Protein AF-A0A972XGR2-F1 (afdb_monomer_lite)

Radius of gyration: 27.35 Å; chains: 1; bounding box: 56×46×84 Å

Structure (mmCIF, N/CA/C/O backbone):
data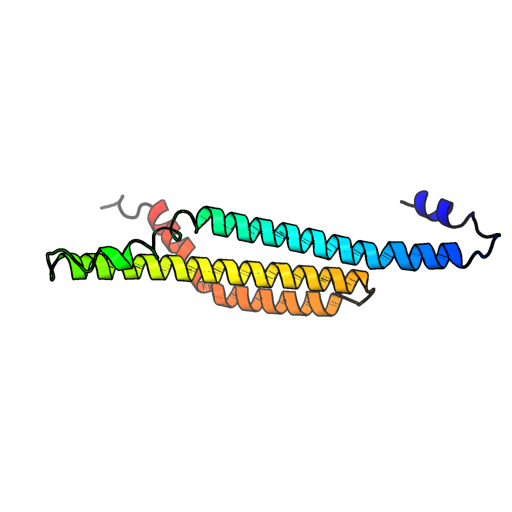_AF-A0A972XGR2-F1
#
_entry.id   AF-A0A972XGR2-F1
#
loop_
_atom_site.group_PDB
_atom_site.id
_atom_site.type_symbol
_atom_site.label_atom_id
_atom_site.label_alt_id
_atom_site.label_comp_id
_atom_site.label_asym_id
_atom_site.label_entity_id
_atom_site.label_seq_id
_atom_site.pdbx_PDB_ins_code
_atom_site.Cartn_x
_atom_site.Cartn_y
_atom_site.Cartn_z
_atom_site.occupancy
_atom_site.B_iso_or_equiv
_atom_site.auth_seq_id
_atom_site.auth_comp_id
_atom_site.auth_asym_id
_atom_site.auth_atom_id
_atom_site.pdbx_PDB_model_num
ATOM 1 N N . MET A 1 1 ? 10.978 -23.870 -24.613 1.00 44.97 1 MET A N 1
ATOM 2 C CA . MET A 1 1 ? 11.532 -22.497 -24.601 1.00 44.97 1 MET A CA 1
ATOM 3 C C . MET A 1 1 ? 12.643 -22.262 -25.627 1.00 44.97 1 MET A C 1
ATOM 5 O O . MET A 1 1 ? 12.690 -21.166 -26.155 1.00 44.97 1 MET A O 1
ATOM 9 N N . ALA A 1 2 ? 13.472 -23.252 -25.996 1.00 41.25 2 ALA A N 1
ATOM 10 C CA . ALA A 1 2 ? 14.543 -23.055 -26.990 1.00 41.25 2 ALA A CA 1
ATOM 11 C C . ALA A 1 2 ? 14.071 -22.903 -28.458 1.00 41.25 2 ALA A C 1
ATOM 13 O O . ALA A 1 2 ? 14.703 -22.190 -29.224 1.00 41.25 2 ALA A O 1
ATOM 14 N N . ILE A 1 3 ? 12.938 -23.505 -28.850 1.00 38.34 3 ILE A N 1
ATOM 15 C CA . ILE A 1 3 ? 12.471 -23.515 -30.257 1.00 38.34 3 ILE A CA 1
ATOM 16 C C . ILE A 1 3 ? 11.907 -22.152 -30.713 1.00 38.34 3 ILE A C 1
ATOM 18 O O . ILE A 1 3 ? 12.008 -21.806 -31.886 1.00 38.34 3 ILE A O 1
ATOM 22 N N . VAL A 1 4 ? 11.379 -21.336 -29.792 1.00 47.56 4 VAL A N 1
ATOM 23 C CA . VAL A 1 4 ? 10.876 -19.983 -30.110 1.00 47.56 4 VAL A CA 1
ATOM 24 C C . VAL A 1 4 ? 12.029 -18.985 -30.305 1.00 47.56 4 VAL A C 1
ATOM 26 O O . VAL A 1 4 ? 11.921 -18.086 -31.130 1.00 47.56 4 VAL A O 1
ATOM 29 N N . ALA A 1 5 ? 13.169 -19.190 -29.634 1.00 48.03 5 ALA A N 1
ATOM 30 C CA . ALA A 1 5 ? 14.346 -18.330 -29.767 1.00 48.03 5 ALA A CA 1
ATOM 31 C C . ALA A 1 5 ? 15.105 -18.541 -31.092 1.00 48.03 5 ALA A C 1
ATOM 33 O O . ALA A 1 5 ? 15.684 -17.603 -31.631 1.00 48.03 5 ALA A O 1
ATOM 34 N N . THR A 1 6 ? 15.092 -19.754 -31.657 1.00 45.34 6 THR A N 1
ATOM 35 C CA . THR A 1 6 ? 15.832 -20.055 -32.899 1.00 45.34 6 THR A CA 1
ATOM 36 C C . THR A 1 6 ? 15.085 -19.615 -34.164 1.00 45.34 6 THR A C 1
ATOM 38 O O . THR A 1 6 ? 15.724 -19.281 -35.159 1.00 45.34 6 THR A O 1
ATOM 41 N N . LEU A 1 7 ? 13.747 -19.535 -34.133 1.00 42.50 7 LEU A N 1
ATOM 42 C CA . LEU A 1 7 ? 12.962 -19.045 -35.278 1.00 42.50 7 LEU A CA 1
ATOM 43 C C . LEU A 1 7 ? 13.083 -17.520 -35.468 1.00 42.50 7 LEU A C 1
ATOM 45 O O . LEU A 1 7 ? 12.835 -17.014 -36.557 1.00 42.50 7 LEU A O 1
ATOM 49 N N . HIS A 1 8 ? 13.525 -16.795 -34.437 1.00 47.16 8 HIS A N 1
ATOM 50 C CA . HIS A 1 8 ? 13.716 -15.344 -34.479 1.00 47.16 8 HIS A CA 1
ATOM 51 C C . HIS A 1 8 ? 15.037 -14.917 -35.159 1.00 47.16 8 HIS A C 1
ATOM 53 O O . HIS A 1 8 ? 15.205 -13.755 -35.507 1.00 47.16 8 HIS A O 1
ATOM 59 N N . VAL A 1 9 ? 15.971 -15.850 -35.400 1.00 49.75 9 VAL A N 1
ATOM 60 C CA . VAL A 1 9 ? 17.327 -15.551 -35.916 1.00 49.75 9 VAL A CA 1
ATOM 61 C C . VAL A 1 9 ? 17.496 -15.904 -37.407 1.00 49.75 9 VAL A C 1
ATOM 63 O O . VAL A 1 9 ? 18.482 -15.526 -38.033 1.00 49.75 9 VAL A O 1
ATOM 66 N N . ALA A 1 10 ? 16.520 -16.575 -38.031 1.00 46.28 10 ALA A N 1
ATOM 67 C CA . ALA A 1 10 ? 16.621 -17.036 -39.423 1.00 46.28 10 ALA A CA 1
ATOM 68 C C . ALA A 1 10 ? 16.163 -16.017 -40.494 1.00 46.28 10 ALA A C 1
ATOM 70 O O . ALA A 1 10 ? 16.278 -16.301 -41.684 1.00 46.28 10 ALA A O 1
ATOM 71 N N . ALA A 1 11 ? 15.671 -14.834 -40.107 1.00 50.88 11 ALA A N 1
ATOM 72 C CA . ALA A 1 11 ? 15.157 -13.810 -41.028 1.00 50.88 11 ALA A CA 1
ATOM 73 C C . ALA A 1 11 ? 16.109 -12.611 -41.222 1.00 50.88 11 ALA A C 1
ATOM 75 O O . ALA A 1 11 ? 15.668 -11.503 -41.503 1.00 50.88 11 ALA A O 1
ATOM 76 N N . ALA A 1 12 ? 17.422 -12.810 -41.085 1.00 59.31 12 ALA A N 1
ATOM 77 C CA . ALA A 1 12 ? 18.413 -11.765 -41.333 1.00 59.31 12 ALA A CA 1
ATOM 78 C C . ALA A 1 12 ? 19.001 -11.875 -42.751 1.00 59.31 12 ALA A C 1
ATOM 80 O O . ALA A 1 12 ? 20.117 -12.364 -42.933 1.00 59.31 12 ALA A O 1
ATOM 81 N N . LYS A 1 13 ? 18.250 -11.416 -43.762 1.00 52.62 13 LYS A N 1
ATOM 82 C CA . LYS A 1 13 ? 18.851 -10.885 -45.002 1.00 52.62 13 LYS A CA 1
ATOM 83 C C . LYS A 1 13 ? 17.960 -9.897 -45.768 1.00 52.62 13 LYS A C 1
ATOM 85 O O . LYS A 1 13 ? 17.936 -9.899 -46.993 1.00 52.62 13 LYS A O 1
ATOM 90 N N . ASP A 1 14 ? 17.253 -9.059 -45.026 1.00 58.06 14 ASP A N 1
ATOM 91 C CA . ASP A 1 14 ? 16.902 -7.706 -45.448 1.00 58.06 14 ASP A CA 1
ATOM 92 C C . ASP A 1 14 ? 17.008 -6.879 -44.168 1.00 58.06 14 ASP A C 1
ATOM 94 O O . ASP A 1 14 ? 16.237 -7.066 -43.227 1.00 58.06 14 ASP A O 1
ATOM 98 N N . ASP A 1 15 ? 18.066 -6.090 -44.046 1.00 59.22 15 ASP A N 1
ATOM 99 C CA . ASP A 1 15 ? 18.391 -5.221 -42.916 1.00 59.22 15 ASP A CA 1
ATOM 100 C C . ASP A 1 15 ? 17.437 -4.016 -42.882 1.00 59.22 15 ASP A C 1
ATOM 102 O O . ASP A 1 15 ? 17.808 -2.844 -42.896 1.00 59.22 15 ASP A O 1
ATOM 106 N N . GLY A 1 16 ? 16.143 -4.329 -42.844 1.00 62.41 16 GLY A N 1
ATOM 107 C CA . GLY A 1 16 ? 15.056 -3.389 -42.720 1.00 62.41 16 GLY A CA 1
ATOM 108 C C . GLY A 1 16 ? 15.021 -2.857 -41.300 1.00 62.41 16 GLY A C 1
ATOM 109 O O . GLY A 1 16 ? 14.376 -3.434 -40.431 1.00 62.41 16 GLY A O 1
ATOM 110 N N . TRP A 1 17 ? 15.653 -1.709 -41.088 1.00 65.56 17 TRP A N 1
ATOM 111 C CA . TRP A 1 17 ? 15.456 -0.809 -39.945 1.00 65.56 17 TRP A CA 1
ATOM 112 C C . TRP A 1 17 ? 13.999 -0.701 -39.466 1.00 65.56 17 TRP A C 1
ATOM 114 O O . TRP A 1 17 ? 13.751 -0.433 -38.296 1.00 65.56 17 TRP A O 1
ATOM 124 N N . TRP A 1 18 ? 13.032 -0.915 -40.361 1.00 65.62 18 TRP A N 1
ATOM 125 C CA . TRP A 1 18 ? 11.616 -1.014 -40.050 1.00 65.62 18 TRP A CA 1
ATOM 126 C C . TRP A 1 18 ? 11.301 -2.115 -39.035 1.00 65.62 18 TRP A C 1
ATOM 128 O O . TRP A 1 18 ? 10.506 -1.865 -38.146 1.00 65.62 18 TRP A O 1
ATOM 138 N N . VAL A 1 19 ? 11.910 -3.301 -39.113 1.00 65.62 19 VAL A N 1
ATOM 139 C CA . VAL A 1 19 ? 11.673 -4.410 -38.166 1.00 65.62 19 VAL A CA 1
ATOM 140 C C . VAL A 1 19 ? 12.206 -4.053 -36.780 1.00 65.62 19 VAL A C 1
ATOM 142 O O . VAL A 1 19 ? 11.507 -4.234 -35.791 1.00 65.62 19 VAL A O 1
ATOM 145 N N . THR A 1 20 ? 13.394 -3.453 -36.708 1.00 66.25 20 THR A N 1
ATOM 146 C CA . THR A 1 20 ? 13.986 -2.957 -35.458 1.00 66.25 20 THR A CA 1
ATOM 147 C C . THR A 1 20 ? 13.184 -1.796 -34.870 1.00 66.25 20 THR A C 1
ATOM 149 O O . THR A 1 20 ? 13.004 -1.714 -33.659 1.00 66.25 20 THR A O 1
ATOM 152 N N . LEU A 1 21 ? 12.667 -0.907 -35.725 1.00 63.66 21 LEU A N 1
ATOM 153 C CA . LEU A 1 21 ? 11.780 0.178 -35.318 1.00 63.66 21 LEU A CA 1
ATOM 154 C C . LEU A 1 21 ? 10.439 -0.369 -34.821 1.00 63.66 21 LEU A C 1
ATOM 156 O O . LEU A 1 21 ? 9.933 0.117 -33.818 1.00 63.66 21 LEU A O 1
ATOM 160 N N . TRP A 1 22 ? 9.875 -1.381 -35.480 1.00 61.97 22 TRP A N 1
ATOM 161 C CA . TRP A 1 22 ? 8.631 -2.025 -35.065 1.00 61.97 22 TRP A CA 1
ATOM 162 C C . TRP A 1 22 ? 8.791 -2.765 -33.737 1.00 61.97 22 TRP A C 1
ATOM 164 O O . TRP A 1 22 ? 7.904 -2.656 -32.902 1.00 61.97 22 TRP A O 1
ATOM 174 N N . ASP A 1 23 ? 9.917 -3.433 -33.497 1.00 65.38 23 ASP A N 1
ATOM 175 C CA . ASP A 1 23 ? 10.192 -4.126 -32.232 1.00 65.38 23 ASP A CA 1
ATOM 176 C C . ASP A 1 23 ? 10.429 -3.135 -31.076 1.00 65.38 23 ASP A C 1
ATOM 178 O O . ASP A 1 23 ? 9.892 -3.290 -29.981 1.00 65.38 23 ASP A O 1
ATOM 182 N N . TRP A 1 24 ? 11.127 -2.027 -31.347 1.00 62.34 24 TRP A N 1
ATOM 183 C CA . TRP A 1 24 ? 11.323 -0.940 -30.383 1.00 62.34 24 TRP A CA 1
ATOM 184 C C . TRP A 1 24 ? 10.035 -0.146 -30.092 1.00 62.34 24 TRP A C 1
ATOM 186 O O . TRP A 1 24 ? 9.803 0.264 -28.957 1.00 62.34 24 TRP A O 1
ATOM 196 N N . VAL A 1 25 ? 9.174 0.062 -31.096 1.00 63.31 25 VAL A N 1
ATOM 197 C CA . VAL A 1 25 ? 7.897 0.788 -30.954 1.00 63.31 25 V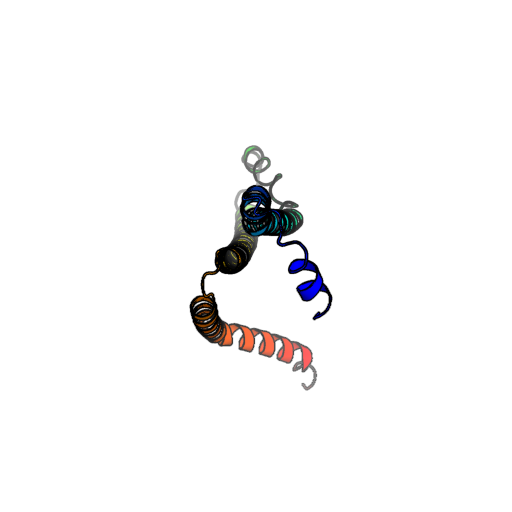AL A CA 1
ATOM 198 C C . VAL A 1 25 ? 6.789 -0.090 -30.359 1.00 63.31 25 VAL A C 1
ATOM 200 O O . VAL A 1 25 ? 5.957 0.422 -29.611 1.00 63.31 25 VAL A O 1
ATOM 203 N N . ILE A 1 26 ? 6.744 -1.389 -30.679 1.00 60.81 26 ILE A N 1
ATOM 204 C CA . ILE A 1 26 ? 5.676 -2.302 -30.238 1.00 60.81 26 ILE A CA 1
ATOM 205 C C . ILE A 1 26 ? 6.054 -3.063 -28.966 1.00 60.81 26 ILE A C 1
ATOM 207 O O . ILE A 1 26 ? 5.156 -3.341 -28.186 1.00 60.81 26 ILE A O 1
ATOM 211 N N . GLY A 1 27 ? 7.319 -3.392 -28.707 1.00 63.44 27 GLY A N 1
ATOM 212 C CA . GLY A 1 27 ? 7.692 -4.190 -27.533 1.00 63.44 27 GLY A CA 1
ATOM 213 C C . GLY A 1 27 ? 7.553 -3.405 -26.229 1.00 63.44 27 GLY A C 1
ATOM 214 O O . GLY A 1 27 ? 6.553 -3.485 -25.513 1.00 63.44 27 GLY A O 1
ATOM 215 N N . THR A 1 28 ? 8.554 -2.581 -25.933 1.00 66.12 28 THR A N 1
ATOM 216 C CA . THR A 1 28 ? 8.673 -1.871 -24.652 1.00 66.12 28 THR A CA 1
ATOM 217 C C . THR A 1 28 ? 7.527 -0.882 -24.372 1.00 66.12 28 THR A C 1
ATOM 219 O O . THR A 1 28 ? 7.005 -0.866 -23.254 1.00 66.12 28 THR A O 1
ATOM 222 N N . PRO A 1 29 ? 7.062 -0.068 -25.343 1.00 73.44 29 PRO A N 1
ATOM 223 C CA . PRO A 1 29 ? 5.994 0.901 -25.091 1.00 73.44 29 PRO A CA 1
ATOM 224 C C . PRO A 1 29 ? 4.629 0.242 -24.859 1.00 73.44 29 PRO A C 1
ATOM 226 O O . PRO A 1 29 ? 3.835 0.752 -24.064 1.00 73.44 29 PRO A O 1
ATOM 229 N N . LEU A 1 30 ? 4.347 -0.890 -25.518 1.00 75.12 30 LEU A N 1
ATOM 230 C CA . LEU A 1 30 ? 3.081 -1.609 -25.355 1.00 75.12 30 LEU A CA 1
ATOM 231 C C . LEU A 1 30 ? 3.025 -2.354 -24.024 1.00 75.12 30 LEU A C 1
ATOM 233 O O . LEU A 1 30 ? 1.971 -2.359 -23.396 1.00 75.12 30 LEU A O 1
ATOM 237 N N . GLU A 1 31 ? 4.133 -2.936 -23.561 1.00 65.50 31 GLU A N 1
ATOM 238 C CA . GLU A 1 31 ? 4.207 -3.581 -22.244 1.00 65.50 31 GLU A CA 1
ATOM 239 C C . GLU A 1 31 ? 4.021 -2.574 -21.103 1.00 65.50 31 GLU A C 1
ATOM 241 O O . GLU A 1 31 ? 3.272 -2.833 -20.156 1.00 65.50 31 GLU A O 1
ATOM 246 N N . ILE A 1 32 ? 4.614 -1.381 -21.224 1.00 73.06 32 ILE A N 1
ATOM 247 C CA . ILE A 1 32 ? 4.398 -0.281 -20.276 1.00 73.06 32 ILE A CA 1
ATOM 248 C C . ILE A 1 32 ? 2.935 0.170 -20.318 1.00 73.06 32 ILE A C 1
ATOM 250 O O . ILE A 1 32 ? 2.297 0.301 -19.271 1.00 73.06 32 ILE A O 1
ATOM 254 N N . PHE A 1 33 ? 2.370 0.371 -21.513 1.00 78.00 33 PHE A N 1
ATOM 255 C CA . PHE A 1 33 ? 0.971 0.769 -21.659 1.00 78.00 33 PHE A CA 1
ATOM 256 C C . PHE A 1 33 ? 0.015 -0.289 -21.093 1.00 78.00 33 PHE A C 1
ATOM 258 O O . PHE A 1 33 ? -0.890 0.050 -20.334 1.00 78.00 33 PHE A O 1
ATOM 265 N N . ALA A 1 34 ? 0.240 -1.571 -21.387 1.00 76.06 34 ALA A N 1
ATOM 266 C CA . ALA A 1 34 ? -0.540 -2.684 -20.859 1.00 76.06 34 ALA A CA 1
ATOM 267 C C . ALA A 1 34 ? -0.429 -2.773 -19.332 1.00 76.06 34 ALA A C 1
ATOM 269 O O . ALA A 1 34 ? -1.448 -2.918 -18.662 1.00 76.06 34 ALA A O 1
ATOM 270 N N . THR A 1 35 ? 0.768 -2.600 -18.768 1.00 76.69 35 THR A N 1
ATOM 271 C CA . THR A 1 35 ? 0.985 -2.563 -17.314 1.00 76.69 35 THR A CA 1
ATOM 272 C C . THR A 1 35 ? 0.233 -1.403 -16.668 1.00 76.69 35 THR A C 1
ATOM 274 O O . THR A 1 35 ? -0.455 -1.602 -15.669 1.00 76.69 35 THR A O 1
ATOM 277 N N . ILE A 1 36 ? 0.293 -0.202 -17.251 1.00 77.38 36 ILE A N 1
ATOM 278 C CA . ILE A 1 36 ? -0.447 0.971 -16.765 1.00 77.38 36 ILE A CA 1
ATOM 279 C C . ILE A 1 36 ? -1.955 0.731 -16.857 1.00 77.38 36 ILE A C 1
ATOM 281 O O . ILE A 1 36 ? -2.676 1.031 -15.909 1.00 77.38 36 ILE A O 1
ATOM 285 N N . VAL A 1 37 ? -2.445 0.166 -17.962 1.00 82.69 37 VAL A N 1
ATOM 286 C CA . VAL A 1 37 ? -3.867 -0.146 -18.150 1.00 82.69 37 VAL A CA 1
ATOM 287 C C . VAL A 1 37 ? -4.327 -1.197 -17.143 1.00 82.69 37 VAL A C 1
ATOM 289 O O . VAL A 1 37 ? -5.351 -0.995 -16.495 1.00 82.69 37 VAL A O 1
ATOM 292 N N . ILE A 1 38 ? -3.567 -2.275 -16.945 1.00 77.50 38 ILE A N 1
ATOM 293 C CA . ILE A 1 38 ? -3.867 -3.313 -15.954 1.00 77.50 38 ILE A CA 1
ATOM 294 C C . ILE A 1 38 ? -3.847 -2.715 -14.550 1.00 77.50 38 ILE A C 1
ATOM 296 O O . ILE A 1 38 ? -4.816 -2.898 -13.821 1.00 77.50 38 ILE A O 1
ATOM 300 N N . ALA A 1 39 ? -2.814 -1.954 -14.178 1.00 77.44 39 ALA A N 1
ATOM 301 C CA . ALA A 1 39 ? -2.726 -1.291 -12.879 1.00 77.44 39 ALA A CA 1
ATOM 302 C C . ALA A 1 39 ? -3.905 -0.333 -12.661 1.00 77.44 39 ALA A C 1
ATOM 304 O O . ALA A 1 39 ? -4.550 -0.372 -11.616 1.00 77.44 39 ALA A O 1
ATOM 305 N N . PHE A 1 40 ? -4.259 0.467 -13.667 1.00 81.88 40 PHE A N 1
ATOM 306 C CA . PHE A 1 40 ? -5.380 1.399 -13.603 1.00 81.88 40 PHE A CA 1
ATOM 307 C C . PHE A 1 40 ? -6.727 0.677 -13.498 1.00 81.88 40 PHE A C 1
ATOM 309 O O . PHE A 1 40 ? -7.579 1.094 -12.713 1.00 81.88 40 PHE A O 1
ATOM 316 N N . ILE A 1 41 ? -6.923 -0.425 -14.231 1.00 81.19 41 ILE A N 1
ATOM 317 C CA . ILE A 1 41 ? -8.109 -1.284 -14.121 1.00 81.19 41 ILE A CA 1
ATOM 318 C C . ILE A 1 41 ? -8.167 -1.913 -12.731 1.00 81.19 41 ILE A C 1
ATOM 320 O O . ILE A 1 41 ? -9.208 -1.827 -12.084 1.00 81.19 41 ILE A O 1
ATOM 324 N N . LEU A 1 42 ? -7.065 -2.487 -12.241 1.00 74.94 42 LEU A N 1
ATOM 325 C CA . LEU A 1 42 ? -6.978 -3.104 -10.919 1.00 74.94 42 LEU A CA 1
ATOM 326 C C . LEU A 1 42 ? -7.311 -2.082 -9.832 1.00 74.94 42 LEU A C 1
ATOM 328 O O . LEU A 1 42 ? -8.069 -2.359 -8.910 1.00 7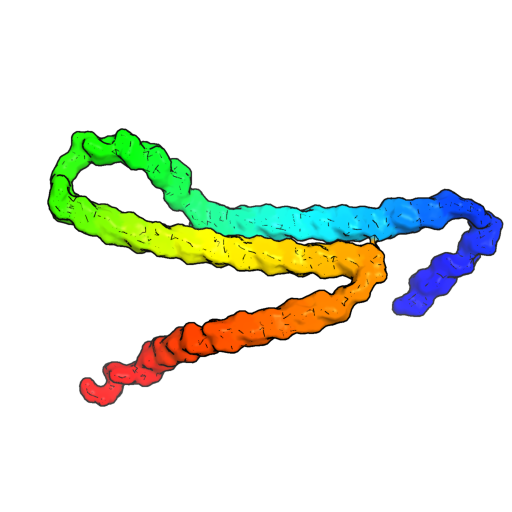4.94 42 LEU A O 1
ATOM 332 N N . GLN A 1 43 ? -6.806 -0.861 -9.970 1.00 68.81 43 GLN A N 1
ATOM 333 C CA . GLN A 1 43 ? -6.991 0.204 -8.998 1.00 68.81 43 GLN A CA 1
ATOM 334 C C . GLN A 1 43 ? -8.383 0.829 -9.071 1.00 68.81 43 GLN A C 1
ATOM 336 O O . GLN A 1 43 ? -8.987 1.116 -8.037 1.00 68.81 43 GLN A O 1
ATOM 341 N N . LYS A 1 44 ? -8.951 0.979 -10.271 1.00 76.38 44 LYS A N 1
ATOM 342 C CA . LYS A 1 44 ? -10.365 1.320 -10.441 1.00 76.38 44 LYS A CA 1
ATOM 343 C C . LYS A 1 44 ? -11.259 0.222 -9.892 1.00 76.38 44 LYS A C 1
ATOM 345 O O . LYS A 1 44 ? -12.249 0.569 -9.266 1.00 76.38 44 LYS A O 1
ATOM 350 N N . ALA A 1 45 ? -10.910 -1.052 -10.051 1.00 77.06 45 ALA A N 1
ATOM 351 C CA . ALA A 1 45 ? -11.655 -2.184 -9.514 1.00 77.06 45 ALA A CA 1
ATOM 352 C C . ALA A 1 45 ? -11.570 -2.249 -7.984 1.00 77.06 45 ALA A C 1
ATOM 354 O O . ALA A 1 45 ? -12.609 -2.315 -7.338 1.00 77.06 45 ALA A O 1
ATOM 355 N N . LEU A 1 46 ? -10.381 -2.138 -7.379 1.00 67.81 46 LEU A N 1
ATOM 356 C CA . LEU A 1 46 ? -10.229 -2.090 -5.920 1.00 67.81 46 LEU A CA 1
ATOM 357 C C . LEU A 1 46 ? -10.896 -0.844 -5.334 1.00 67.81 46 LEU A C 1
ATOM 359 O O . LEU A 1 46 ? -11.655 -0.949 -4.375 1.00 67.81 46 LEU A O 1
ATOM 363 N N . GLY A 1 47 ? -10.697 0.324 -5.946 1.00 65.88 47 GLY A N 1
ATOM 364 C CA . GLY A 1 47 ? -11.382 1.555 -5.565 1.00 65.88 47 GLY A CA 1
ATOM 365 C C . GLY A 1 47 ? -12.897 1.453 -5.744 1.00 65.88 47 GLY A C 1
ATOM 366 O O . GLY A 1 47 ? -13.642 1.995 -4.934 1.00 65.88 47 GLY A O 1
ATOM 367 N N . TRP A 1 48 ? -13.371 0.727 -6.757 1.00 69.44 48 TRP A N 1
ATOM 368 C CA . TRP A 1 48 ? -14.783 0.431 -6.975 1.00 69.44 48 TRP A CA 1
ATOM 369 C C . TRP A 1 48 ? -15.319 -0.560 -5.953 1.00 69.44 48 TRP A C 1
ATOM 371 O O . TRP A 1 48 ? -16.415 -0.330 -5.481 1.00 69.44 48 TRP A O 1
ATOM 381 N N . ILE A 1 49 ? -14.573 -1.590 -5.545 1.00 65.38 49 ILE A N 1
ATOM 382 C CA . ILE A 1 49 ? -14.960 -2.546 -4.493 1.00 65.38 49 ILE A CA 1
ATOM 383 C C . ILE A 1 49 ? -15.038 -1.836 -3.147 1.00 65.38 49 ILE A C 1
ATOM 385 O O . ILE A 1 49 ? -16.055 -1.927 -2.465 1.00 65.38 49 ILE A O 1
ATOM 389 N N . ILE A 1 50 ? -14.013 -1.058 -2.801 1.00 59.31 50 ILE A N 1
ATOM 390 C CA . ILE A 1 50 ? -13.996 -0.222 -1.601 1.00 59.31 50 ILE A CA 1
ATOM 391 C C . ILE A 1 50 ? -15.180 0.734 -1.643 1.00 59.31 50 ILE A C 1
ATOM 393 O O . ILE A 1 50 ? -15.964 0.770 -0.707 1.00 59.31 50 ILE A O 1
ATOM 397 N N . ARG A 1 51 ? -15.389 1.459 -2.746 1.00 59.53 51 ARG A N 1
ATOM 398 C CA . ARG A 1 51 ? -16.575 2.303 -2.923 1.00 59.53 51 ARG A CA 1
ATOM 399 C C . ARG A 1 51 ? -17.873 1.496 -2.921 1.00 59.53 51 ARG A C 1
ATOM 401 O O . ARG A 1 51 ? -18.887 2.008 -2.495 1.00 59.53 51 ARG A O 1
ATOM 408 N N . ARG A 1 52 ? -17.899 0.239 -3.338 1.00 58.97 52 ARG A N 1
ATOM 409 C CA . ARG A 1 52 ? -19.113 -0.590 -3.348 1.00 58.97 52 ARG A CA 1
ATOM 410 C C . ARG A 1 52 ? -19.478 -1.077 -1.950 1.00 58.97 52 ARG A C 1
ATOM 412 O O . ARG A 1 52 ? -20.661 -1.227 -1.655 1.00 58.97 52 ARG A O 1
ATOM 419 N N . VAL A 1 53 ? -18.478 -1.258 -1.094 1.00 60.16 53 VAL A N 1
ATOM 420 C CA . VAL A 1 53 ? -18.634 -1.593 0.326 1.00 60.16 53 VAL A CA 1
ATOM 421 C C . VAL A 1 53 ? -18.870 -0.329 1.173 1.00 60.16 53 VAL A C 1
ATOM 423 O O . VAL A 1 53 ? -19.680 -0.361 2.092 1.00 60.16 53 VAL A O 1
ATOM 426 N N . VAL A 1 54 ? -18.248 0.804 0.822 1.00 48.56 54 VAL A N 1
ATOM 427 C CA . VAL A 1 54 ? -18.247 2.066 1.598 1.00 48.56 54 VAL A CA 1
ATOM 428 C C . VAL A 1 54 ? -19.275 3.101 1.100 1.00 48.56 54 VAL A C 1
ATOM 430 O O . VAL A 1 54 ? -19.736 3.929 1.880 1.00 48.56 54 VAL A O 1
ATOM 433 N N . LEU A 1 55 ? -19.713 3.063 -0.164 1.00 52.25 55 LEU A N 1
ATOM 434 C CA . LEU A 1 55 ? -20.738 3.970 -0.723 1.00 52.25 55 LEU A CA 1
ATOM 435 C C . LEU A 1 55 ? -22.163 3.402 -0.678 1.00 52.25 55 LEU A C 1
ATOM 437 O O . LEU A 1 55 ? -23.061 3.992 -1.275 1.00 52.25 55 LEU A O 1
ATOM 441 N N . ARG A 1 56 ? -22.439 2.340 0.091 1.00 53.03 56 ARG A N 1
ATOM 442 C CA . ARG A 1 56 ? -23.825 2.139 0.560 1.00 53.03 56 ARG A CA 1
ATOM 443 C C . ARG A 1 56 ? -24.256 3.226 1.559 1.00 53.03 56 ARG A C 1
ATOM 445 O O . ARG A 1 56 ? -25.445 3.331 1.844 1.00 53.03 56 ARG A O 1
ATOM 452 N N . THR A 1 57 ? -23.331 4.069 2.033 1.00 53.00 57 THR A N 1
ATOM 453 C CA . THR A 1 57 ? -23.576 4.969 3.170 1.00 53.00 57 THR A CA 1
ATOM 454 C C . THR A 1 57 ? -23.283 6.458 2.950 1.00 53.00 57 THR A C 1
ATOM 456 O O . THR A 1 57 ? -23.541 7.229 3.867 1.00 53.00 57 THR A O 1
ATOM 459 N N . SER A 1 58 ? -22.822 6.936 1.781 1.00 51.38 58 SER A N 1
ATOM 460 C CA . SER A 1 58 ? -22.420 8.360 1.667 1.00 51.38 58 SER A CA 1
ATOM 461 C C . SER A 1 58 ? -23.035 9.224 0.560 1.00 51.38 58 SER A C 1
ATOM 463 O O . SER A 1 58 ? -22.755 10.421 0.545 1.00 51.38 58 SER A O 1
ATOM 465 N N . GLU A 1 59 ? -23.990 8.737 -0.244 1.00 51.31 59 GLU A N 1
ATOM 466 C CA . GLU A 1 59 ? -24.910 9.662 -0.947 1.00 51.31 59 GLU A CA 1
ATOM 467 C C . GLU A 1 59 ? -26.097 10.132 -0.075 1.00 51.31 59 GLU A C 1
ATOM 469 O O . GLU A 1 59 ? -26.740 11.128 -0.404 1.00 51.31 59 GLU A O 1
ATOM 474 N N . ARG A 1 60 ? -26.341 9.516 1.096 1.00 48.47 60 ARG A N 1
ATOM 475 C CA . ARG A 1 60 ? -27.372 9.968 2.063 1.00 48.47 60 ARG A CA 1
ATOM 476 C C . ARG A 1 60 ? -26.866 11.024 3.058 1.00 48.47 60 ARG A C 1
ATOM 478 O O . ARG A 1 60 ? -27.570 11.988 3.356 1.00 48.47 60 ARG A O 1
ATOM 485 N N . ALA A 1 61 ? -25.594 10.943 3.462 1.00 52.66 61 ALA A N 1
ATOM 486 C CA . ALA A 1 61 ? -25.019 11.762 4.538 1.00 52.66 61 ALA A CA 1
ATOM 487 C C . ALA A 1 61 ? -24.930 13.280 4.254 1.00 52.66 61 ALA A C 1
ATOM 489 O O . ALA A 1 61 ? -24.803 14.072 5.190 1.00 52.66 61 ALA A O 1
ATOM 490 N N . ARG A 1 62 ? -24.994 13.714 2.984 1.00 55.53 62 ARG A N 1
ATOM 491 C CA . ARG A 1 62 ? -24.962 15.144 2.612 1.00 55.53 62 ARG A CA 1
ATOM 492 C C . ARG A 1 62 ? -26.355 15.754 2.420 1.00 55.53 62 ARG A C 1
ATOM 494 O O . ARG A 1 62 ? -26.481 16.969 2.536 1.00 55.53 62 ARG A O 1
ATOM 501 N N . ARG A 1 63 ? -27.388 14.940 2.155 1.00 52.91 63 ARG A N 1
ATOM 502 C CA . ARG A 1 63 ? -28.767 15.421 1.951 1.00 52.91 63 ARG A CA 1
ATOM 503 C C . ARG A 1 63 ? -29.582 15.474 3.252 1.00 52.91 63 ARG A C 1
ATOM 505 O O . ARG A 1 63 ? -30.329 16.425 3.428 1.00 52.91 63 ARG A O 1
ATOM 512 N N . GLU A 1 64 ? -29.355 14.572 4.210 1.00 53.88 64 GLU A N 1
ATOM 513 C CA . GLU A 1 64 ? -30.113 14.542 5.483 1.00 53.88 64 GLU A CA 1
ATOM 514 C C . GLU A 1 64 ? -29.676 15.615 6.509 1.00 53.88 64 GLU A C 1
ATOM 516 O O . GLU A 1 64 ? -30.490 16.099 7.297 1.00 53.88 64 GLU A O 1
ATOM 521 N N . ARG A 1 65 ? -28.414 16.081 6.456 1.00 55.59 65 ARG A N 1
ATOM 522 C CA . ARG A 1 65 ? -27.875 17.118 7.368 1.00 55.59 65 ARG A CA 1
ATOM 523 C C . ARG A 1 65 ? -28.491 18.509 7.192 1.00 55.59 65 ARG A C 1
ATOM 525 O O . ARG A 1 65 ? -28.350 19.343 8.080 1.00 55.59 65 ARG A O 1
ATOM 532 N N . LEU A 1 66 ? -29.137 18.773 6.057 1.00 56.34 66 LEU A N 1
ATOM 533 C CA . LEU A 1 66 ? -29.775 20.063 5.780 1.00 56.34 66 LEU A CA 1
ATOM 534 C C . LEU A 1 66 ? -31.248 20.100 6.226 1.00 56.34 66 LEU A C 1
ATOM 536 O O . LEU A 1 66 ? -31.762 21.185 6.485 1.00 56.34 66 LEU A O 1
ATOM 540 N N . GLU A 1 67 ? -31.908 18.945 6.386 1.00 54.88 67 GLU A N 1
ATOM 541 C CA . GLU A 1 67 ? -33.332 18.868 6.755 1.00 54.88 67 GLU A CA 1
ATOM 542 C C . GLU A 1 67 ? -33.581 18.560 8.247 1.00 54.88 67 GLU A C 1
ATOM 544 O O . GLU A 1 67 ? -34.598 18.990 8.798 1.00 54.88 67 GLU A O 1
ATOM 549 N N . GLN A 1 68 ? -32.651 17.898 8.949 1.00 49.91 68 GLN A N 1
ATOM 550 C CA . GLN A 1 68 ? -32.834 17.504 10.361 1.00 49.91 68 GLN A CA 1
ATOM 551 C C . GLN A 1 68 ? -32.621 18.617 11.399 1.00 49.91 68 GLN A C 1
ATOM 553 O O . GLN A 1 68 ? -32.964 18.443 12.567 1.00 49.91 68 GLN A O 1
ATOM 558 N N . THR A 1 69 ? -32.155 19.803 11.006 1.00 52.34 69 THR A N 1
ATOM 559 C CA . THR A 1 69 ? -31.996 20.945 11.929 1.00 52.34 69 THR A CA 1
ATOM 560 C C . THR A 1 69 ? -33.341 21.515 12.417 1.00 52.34 69 THR A C 1
ATOM 562 O O . THR A 1 69 ? -33.358 22.435 13.233 1.00 52.34 69 THR A O 1
ATOM 565 N N . ARG A 1 70 ? -34.489 21.005 11.936 1.00 62.41 70 ARG A N 1
ATOM 566 C CA . ARG A 1 70 ? -35.798 21.645 12.143 1.00 62.41 70 ARG A CA 1
ATOM 567 C C . ARG A 1 70 ? -36.723 21.018 13.196 1.00 62.41 70 ARG A C 1
ATOM 569 O O . ARG A 1 70 ? -37.631 21.723 13.626 1.00 62.41 70 ARG A O 1
ATOM 576 N N . LYS A 1 71 ? -36.563 19.769 13.651 1.00 54.94 71 LYS A N 1
ATOM 577 C CA . LYS A 1 71 ? -37.477 19.186 14.666 1.00 54.94 71 LYS A CA 1
ATOM 578 C C . LYS A 1 71 ? -36.733 18.162 15.533 1.00 54.94 71 LYS A C 1
ATOM 580 O O . LYS A 1 71 ? -36.301 17.168 14.982 1.00 54.94 71 LYS A O 1
ATOM 585 N N . VAL A 1 72 ? -36.381 18.405 16.800 1.00 55.22 72 VAL A N 1
ATOM 586 C CA . VAL A 1 72 ? -37.179 18.418 18.057 1.00 55.22 72 VAL A CA 1
ATOM 587 C C . VAL A 1 72 ? -36.512 17.367 18.982 1.00 55.22 72 VAL A C 1
ATOM 589 O O . VAL A 1 72 ? -36.146 16.313 18.497 1.00 55.22 72 VAL A O 1
ATOM 592 N N . THR A 1 73 ? -36.343 17.679 20.280 1.00 53.66 73 THR A N 1
ATOM 593 C CA . THR A 1 73 ? -35.747 16.859 21.382 1.00 53.66 73 THR A CA 1
ATOM 594 C C . THR A 1 73 ? -34.221 16.970 21.601 1.00 53.66 73 THR A C 1
ATOM 596 O O . THR A 1 73 ? -33.415 16.094 21.311 1.00 53.66 73 THR A O 1
ATOM 599 N N . ARG A 1 74 ? -33.803 18.098 22.193 1.00 61.91 74 ARG A N 1
ATOM 600 C CA . ARG A 1 74 ? -32.433 18.650 22.154 1.00 61.91 74 ARG A CA 1
ATOM 601 C C . ARG A 1 74 ? -31.422 18.135 23.202 1.00 61.91 74 ARG A C 1
ATOM 603 O O . ARG A 1 74 ? -30.395 18.779 23.368 1.00 61.91 74 ARG A O 1
ATOM 610 N N . THR A 1 75 ? -31.652 17.042 23.935 1.00 61.09 75 THR A N 1
ATOM 611 C CA . THR A 1 75 ? -30.706 16.634 25.011 1.00 61.09 75 THR A CA 1
ATOM 612 C C . THR A 1 75 ? -30.383 15.141 25.061 1.00 61.09 75 THR A C 1
ATOM 614 O O . THR A 1 75 ? -29.207 14.799 25.152 1.00 61.09 75 THR A O 1
ATOM 617 N N . ALA A 1 76 ? -31.371 14.251 24.930 1.00 59.88 76 ALA A N 1
ATOM 618 C CA . ALA A 1 76 ? -31.141 12.800 24.909 1.00 59.88 76 ALA A CA 1
ATOM 619 C C . ALA A 1 76 ? -30.765 12.270 23.511 1.00 59.88 76 ALA A C 1
ATOM 621 O O . ALA A 1 76 ? -29.903 11.406 23.386 1.00 59.88 76 ALA A O 1
ATOM 622 N N . GLU A 1 77 ? -31.347 12.826 22.445 1.00 59.25 77 GLU A N 1
ATOM 623 C CA . GLU A 1 77 ? -30.984 12.448 21.074 1.00 59.25 77 GLU A CA 1
ATOM 624 C C . GLU A 1 77 ? -29.630 13.030 20.669 1.00 59.25 77 GLU A C 1
ATOM 626 O O . GLU A 1 77 ? -28.875 12.380 19.960 1.00 59.25 77 GLU A O 1
ATOM 631 N N . LEU A 1 78 ? -29.255 14.210 21.176 1.00 62.09 78 LEU A N 1
ATOM 632 C CA . LEU A 1 78 ? -27.949 14.805 20.883 1.00 62.09 78 LEU A CA 1
ATOM 633 C C . LEU A 1 78 ? -26.793 13.925 21.371 1.00 62.09 78 LEU A C 1
ATOM 635 O O . LEU A 1 78 ? -25.824 13.762 20.639 1.00 62.09 78 LEU A O 1
ATOM 639 N N . SER A 1 79 ? -26.882 13.313 22.557 1.00 65.06 79 SER A N 1
ATOM 640 C CA . SER A 1 79 ? -25.830 12.406 23.031 1.00 65.06 79 SER A CA 1
ATOM 641 C C . SER A 1 79 ? -25.764 11.129 22.188 1.00 65.06 79 SER A C 1
ATOM 643 O O . SER A 1 79 ? -24.678 10.751 21.760 1.00 65.06 79 SER A O 1
ATOM 645 N N . VAL A 1 80 ? -26.904 10.514 21.859 1.00 66.69 80 VAL A N 1
ATOM 646 C CA . VAL A 1 80 ? -26.962 9.303 21.020 1.00 66.69 80 VAL A CA 1
ATOM 647 C C . VAL A 1 80 ? -26.476 9.574 19.592 1.00 66.69 80 VAL A C 1
ATOM 649 O O . VAL A 1 80 ? -25.673 8.799 19.075 1.00 66.69 80 VAL A O 1
ATOM 652 N N . ILE A 1 81 ? -26.876 10.695 18.986 1.00 65.50 81 ILE A N 1
ATOM 653 C CA . ILE A 1 81 ? -26.456 11.139 17.647 1.00 65.50 81 ILE A CA 1
ATOM 654 C C . ILE A 1 81 ? -24.959 11.478 17.630 1.00 65.50 81 ILE A C 1
ATOM 656 O O . ILE A 1 81 ? -24.258 11.120 16.687 1.00 65.50 81 ILE A O 1
ATOM 660 N N . LEU A 1 82 ? -24.420 12.115 18.675 1.00 71.19 82 LEU A N 1
ATOM 661 C CA . LEU A 1 82 ? -22.981 12.395 18.777 1.00 71.19 82 LEU A CA 1
ATOM 662 C C . LEU A 1 82 ? -22.152 11.115 18.973 1.00 71.19 82 LEU A C 1
ATOM 664 O O . LEU A 1 82 ? -21.040 11.018 18.450 1.00 71.19 82 LEU A O 1
ATOM 668 N N . LEU A 1 83 ? -22.678 10.124 19.701 1.00 72.25 83 LEU A N 1
ATOM 669 C CA . LEU A 1 83 ? -22.030 8.822 19.881 1.00 72.25 83 LEU A CA 1
ATOM 670 C C . LEU A 1 83 ? -22.015 8.015 18.575 1.00 72.25 83 LEU A C 1
ATOM 672 O O . LEU A 1 83 ? -20.951 7.532 18.184 1.00 72.25 83 LEU A O 1
ATOM 6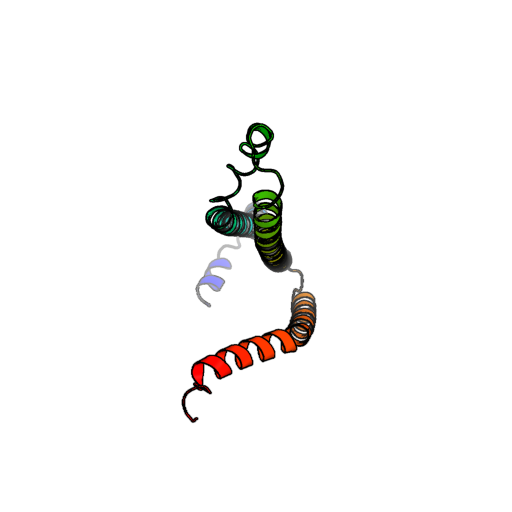76 N N . THR A 1 84 ? -23.145 7.944 17.862 1.00 66.31 84 THR A N 1
ATOM 677 C CA . THR A 1 84 ? -23.228 7.276 16.548 1.00 66.31 84 THR A CA 1
ATOM 678 C C . THR A 1 84 ? -22.382 7.984 15.488 1.00 66.31 84 THR A C 1
ATOM 680 O O . THR A 1 84 ? -21.661 7.320 14.743 1.00 66.31 84 THR A O 1
ATOM 683 N N . GLN A 1 85 ? -22.339 9.322 15.483 1.00 67.25 85 GLN A N 1
ATOM 684 C CA . GLN A 1 85 ? -21.439 10.077 14.604 1.00 67.25 85 GLN A CA 1
ATOM 685 C C . GLN A 1 85 ? -19.960 9.757 14.853 1.00 67.25 85 GLN A C 1
ATOM 687 O O . GLN A 1 85 ? -19.187 9.675 13.900 1.00 67.25 85 GLN A O 1
ATOM 692 N N . ARG A 1 86 ? -19.537 9.543 16.107 1.00 65.50 86 ARG A N 1
ATOM 693 C CA . ARG A 1 86 ? -18.143 9.180 16.420 1.00 65.50 86 ARG A CA 1
ATOM 694 C C . ARG A 1 86 ? -17.792 7.770 15.959 1.00 65.50 86 ARG A C 1
ATOM 696 O O . ARG A 1 86 ? -16.684 7.563 15.466 1.00 65.50 86 ARG A O 1
ATOM 703 N N . THR A 1 87 ? -18.700 6.806 16.099 1.00 67.31 87 THR A N 1
ATOM 704 C CA . THR A 1 87 ? -18.475 5.442 15.592 1.00 67.31 87 THR A CA 1
ATOM 705 C C . THR A 1 87 ? -18.430 5.407 14.066 1.00 67.31 87 THR A C 1
ATOM 707 O O . THR A 1 87 ? -17.545 4.764 13.504 1.00 67.31 87 THR A O 1
ATOM 710 N N . GLU A 1 88 ? -19.292 6.172 13.392 1.00 67.94 88 GLU A N 1
ATOM 711 C CA . GLU A 1 88 ? -19.277 6.302 11.930 1.00 67.94 88 GLU A CA 1
ATOM 712 C C . GLU A 1 88 ? -18.009 6.992 11.421 1.00 67.94 88 GLU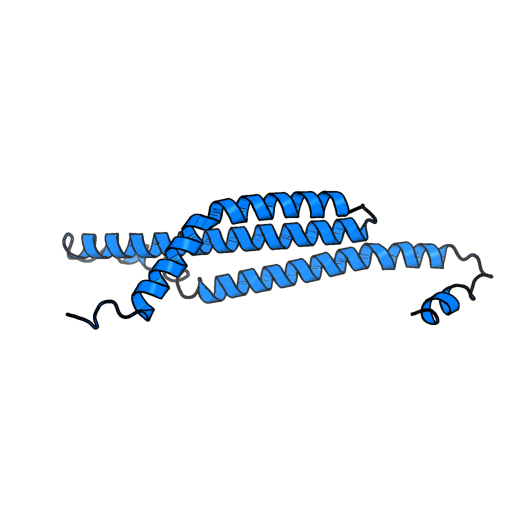 A C 1
ATOM 714 O O . GLU A 1 88 ? -17.398 6.533 10.457 1.00 67.94 88 GLU A O 1
ATOM 719 N N . GLN A 1 89 ? -17.559 8.056 12.091 1.00 71.81 89 GLN A N 1
ATOM 720 C CA . GLN A 1 89 ? -16.315 8.746 11.743 1.00 71.81 89 GLN A CA 1
ATOM 721 C C . GLN A 1 89 ? -15.089 7.845 11.916 1.00 71.81 89 GLN A C 1
ATOM 723 O O . GLN A 1 89 ? -14.191 7.876 11.076 1.00 71.81 89 GLN A O 1
ATOM 728 N N . ARG A 1 90 ? -15.057 7.008 12.962 1.00 72.25 90 ARG A N 1
ATOM 729 C CA . ARG A 1 90 ? -13.987 6.017 13.166 1.00 72.25 90 ARG A CA 1
ATOM 730 C C . ARG A 1 90 ? -13.983 4.963 12.062 1.00 72.25 90 ARG A C 1
ATOM 732 O O . ARG A 1 90 ? -12.930 4.699 11.492 1.00 72.25 90 ARG A O 1
ATOM 739 N N . ALA A 1 91 ? -15.144 4.411 11.713 1.00 73.25 91 ALA A N 1
ATOM 740 C CA . ALA A 1 91 ? -15.257 3.437 10.628 1.00 73.25 91 ALA A CA 1
ATOM 741 C C . ALA A 1 91 ? -14.864 4.041 9.266 1.00 73.25 91 ALA A C 1
ATOM 743 O O . ALA A 1 91 ? -14.132 3.418 8.498 1.00 73.25 91 ALA A O 1
ATOM 744 N N . ALA A 1 92 ? -15.279 5.281 8.991 1.00 74.88 92 ALA A N 1
ATOM 745 C CA . ALA A 1 92 ? -14.913 5.998 7.773 1.00 74.88 92 ALA A CA 1
ATOM 746 C C . ALA A 1 92 ? -13.406 6.299 7.698 1.00 74.88 92 ALA A C 1
ATOM 748 O O . ALA A 1 92 ? -12.811 6.155 6.631 1.00 74.88 92 ALA A O 1
ATOM 749 N N . ALA A 1 93 ? -12.781 6.670 8.820 1.00 74.44 93 ALA A N 1
ATOM 750 C CA . ALA A 1 93 ? -11.339 6.892 8.898 1.00 74.44 93 ALA A CA 1
ATOM 751 C C . ALA A 1 93 ? -10.543 5.592 8.692 1.00 74.44 93 ALA A C 1
ATOM 753 O O . ALA A 1 93 ? -9.563 5.579 7.956 1.00 74.44 93 ALA A O 1
ATOM 754 N N . ILE A 1 94 ? -10.981 4.473 9.274 1.00 80.81 94 ILE A N 1
ATOM 755 C CA . ILE A 1 94 ? -10.351 3.162 9.048 1.00 80.81 94 ILE A CA 1
ATOM 756 C C . ILE A 1 94 ? -10.489 2.751 7.576 1.00 80.81 94 ILE A C 1
ATOM 758 O O . ILE A 1 94 ? -9.517 2.319 6.955 1.00 80.81 94 ILE A O 1
ATOM 762 N N . GLY A 1 95 ? -11.674 2.946 6.990 1.00 76.88 95 GLY A N 1
ATOM 763 C CA . GLY A 1 95 ? -11.917 2.674 5.575 1.00 76.88 95 GLY A CA 1
ATOM 764 C C . GLY A 1 95 ? -11.034 3.517 4.648 1.00 76.88 95 GLY A C 1
ATOM 765 O O . GLY A 1 95 ? -10.486 2.992 3.676 1.00 76.88 95 GLY A O 1
ATOM 766 N N . SER A 1 96 ? -10.841 4.805 4.949 1.00 77.00 96 SER A N 1
ATOM 767 C CA . SER A 1 96 ? -9.981 5.685 4.147 1.00 77.00 96 SER A CA 1
ATOM 768 C C . SER A 1 96 ? -8.490 5.365 4.304 1.00 77.00 96 SER A C 1
ATOM 770 O O . SER A 1 96 ? -7.756 5.412 3.313 1.00 77.00 96 SER A O 1
ATOM 772 N N . LEU A 1 97 ? -8.045 4.964 5.498 1.00 84.44 97 LEU A N 1
ATOM 773 C CA . LEU A 1 97 ? -6.673 4.512 5.745 1.00 84.44 97 LEU A CA 1
ATOM 774 C C . LEU A 1 97 ? -6.362 3.223 4.980 1.00 84.44 97 LEU A C 1
ATOM 776 O O . LEU A 1 97 ? -5.372 3.172 4.254 1.00 84.44 97 LEU A O 1
ATOM 780 N N . LEU A 1 98 ? -7.239 2.218 5.056 1.00 82.31 98 LEU A N 1
ATOM 781 C CA . LEU A 1 98 ? -7.068 0.960 4.323 1.00 82.31 98 LEU A CA 1
ATOM 782 C C . LEU A 1 98 ? -7.009 1.192 2.807 1.00 82.31 98 LEU A C 1
ATOM 784 O O . LEU A 1 98 ? -6.158 0.639 2.114 1.00 82.31 98 LEU A O 1
ATOM 788 N N . SER A 1 99 ? -7.875 2.074 2.304 1.00 78.69 99 SER A N 1
ATOM 789 C CA . SER A 1 99 ? -7.881 2.470 0.892 1.00 78.69 99 SER A CA 1
ATOM 790 C C . SER A 1 99 ? -6.575 3.142 0.475 1.00 78.69 99 SER A C 1
ATOM 792 O O . SER A 1 99 ? -6.066 2.887 -0.617 1.00 78.69 99 SER A O 1
ATOM 794 N N . SER A 1 100 ? -6.024 3.988 1.347 1.00 81.31 100 SER A N 1
ATOM 795 C CA . SER A 1 100 ? -4.747 4.666 1.115 1.00 81.31 100 SER A CA 1
ATOM 796 C C . SER A 1 100 ? -3.588 3.671 1.063 1.00 81.31 100 SER A C 1
ATOM 798 O O . SER A 1 100 ? -2.794 3.730 0.130 1.00 81.31 100 SER A O 1
ATOM 800 N N . ILE A 1 101 ? -3.534 2.712 1.994 1.00 88.12 101 ILE A N 1
ATOM 801 C CA . ILE A 1 101 ? -2.499 1.665 2.025 1.00 88.12 101 ILE A CA 1
ATOM 802 C C . ILE A 1 101 ? -2.528 0.850 0.731 1.00 88.12 101 ILE A C 1
ATOM 804 O O . ILE A 1 101 ? -1.517 0.751 0.044 1.00 88.12 101 ILE A O 1
ATOM 808 N N . ILE A 1 102 ? -3.705 0.351 0.349 1.00 83.62 102 ILE A N 1
ATOM 809 C CA . ILE A 1 102 ? -3.903 -0.398 -0.898 1.00 83.62 102 ILE A CA 1
ATOM 810 C C . ILE A 1 102 ? -3.437 0.416 -2.111 1.00 83.62 102 ILE A C 1
ATOM 812 O O . ILE A 1 102 ? -2.757 -0.104 -2.993 1.00 83.62 102 ILE A O 1
ATOM 816 N N . THR A 1 103 ? -3.796 1.701 -2.159 1.00 80.19 103 THR A N 1
ATOM 817 C CA . THR A 1 103 ? -3.428 2.591 -3.266 1.00 80.19 103 THR A CA 1
ATOM 818 C C . THR A 1 103 ? -1.912 2.737 -3.380 1.00 80.19 103 THR A C 1
ATOM 820 O O . THR A 1 103 ? -1.380 2.611 -4.481 1.00 80.19 103 THR A O 1
ATOM 823 N N . ILE A 1 104 ? -1.224 2.952 -2.255 1.00 86.06 104 ILE A N 1
ATOM 824 C CA . ILE A 1 104 ? 0.238 3.073 -2.198 1.00 86.06 104 ILE A CA 1
ATOM 825 C C . ILE A 1 104 ? 0.904 1.760 -2.624 1.00 86.06 104 ILE A C 1
ATOM 827 O O . ILE A 1 104 ? 1.811 1.787 -3.451 1.00 86.06 104 ILE A O 1
ATOM 831 N N . THR A 1 105 ? 0.436 0.614 -2.121 1.00 88.88 105 THR A N 1
ATOM 832 C CA . THR A 1 105 ? 0.994 -0.699 -2.474 1.00 88.88 105 THR A CA 1
ATOM 833 C C . THR A 1 105 ? 0.858 -0.992 -3.968 1.00 88.88 105 THR A C 1
ATOM 835 O O . THR A 1 105 ? 1.838 -1.375 -4.600 1.00 88.88 105 THR A O 1
ATOM 838 N N . VAL A 1 106 ? -0.324 -0.773 -4.556 1.00 83.56 106 VAL A N 1
ATOM 839 C CA . VAL A 1 106 ? -0.561 -1.026 -5.988 1.00 83.56 106 VAL A CA 1
ATOM 840 C C . VAL A 1 106 ? 0.315 -0.131 -6.864 1.00 83.56 106 VAL A C 1
ATOM 842 O O . VAL A 1 106 ? 0.948 -0.632 -7.790 1.00 83.56 106 VAL A O 1
ATOM 845 N N . TRP A 1 107 ? 0.399 1.170 -6.563 1.00 80.44 107 TRP A N 1
ATOM 846 C CA . TRP A 1 107 ? 1.281 2.075 -7.310 1.00 80.44 107 TRP A CA 1
ATOM 847 C C . TRP A 1 107 ? 2.757 1.717 -7.142 1.00 80.44 107 TRP A C 1
ATOM 849 O O . TRP A 1 107 ? 3.496 1.770 -8.119 1.00 80.44 107 TRP A O 1
ATOM 859 N N . GLY A 1 108 ? 3.183 1.312 -5.943 1.00 89.00 108 GLY A N 1
ATOM 860 C CA . GLY A 1 108 ? 4.551 0.858 -5.699 1.00 89.00 108 GLY A CA 1
ATOM 861 C C . GLY A 1 108 ? 4.923 -0.347 -6.563 1.00 89.00 108 GLY A C 1
ATOM 862 O O . GLY A 1 108 ? 5.956 -0.328 -7.226 1.00 89.00 108 GLY A O 1
ATOM 863 N N . VAL A 1 109 ? 4.050 -1.358 -6.629 1.00 86.75 109 VAL A N 1
ATOM 864 C CA . VAL A 1 109 ? 4.253 -2.528 -7.500 1.00 86.75 109 VAL A CA 1
ATOM 865 C C . VAL A 1 109 ? 4.238 -2.127 -8.976 1.00 86.75 109 VAL A C 1
ATOM 867 O O . VAL A 1 109 ? 5.116 -2.546 -9.723 1.00 86.75 109 VAL A O 1
ATOM 870 N N . ALA A 1 110 ? 3.298 -1.276 -9.398 1.00 81.44 110 ALA A N 1
ATOM 871 C CA . ALA A 1 110 ? 3.229 -0.806 -10.781 1.00 81.44 110 ALA A CA 1
ATOM 872 C C . ALA A 1 110 ? 4.513 -0.076 -11.211 1.00 81.44 110 ALA A C 1
ATOM 874 O O . ALA A 1 110 ? 4.996 -0.299 -12.315 1.00 81.44 110 ALA A O 1
ATOM 875 N N . ILE A 1 111 ? 5.098 0.748 -10.335 1.00 84.25 111 ILE A N 1
ATOM 876 C CA . ILE A 1 111 ? 6.373 1.430 -10.598 1.00 84.25 111 ILE A CA 1
ATOM 877 C C . ILE A 1 111 ? 7.506 0.418 -10.795 1.00 84.25 111 ILE A C 1
ATOM 879 O O . ILE A 1 111 ? 8.288 0.577 -11.726 1.00 84.25 111 ILE A O 1
ATOM 883 N N . ILE A 1 112 ? 7.585 -0.624 -9.962 1.00 87.81 112 ILE A N 1
ATOM 884 C CA . ILE A 1 112 ? 8.617 -1.666 -10.091 1.00 87.81 112 ILE A CA 1
ATOM 885 C C . ILE A 1 112 ? 8.496 -2.379 -11.444 1.00 87.81 112 ILE A C 1
ATOM 887 O O . ILE A 1 112 ? 9.493 -2.506 -12.146 1.00 87.81 112 ILE A O 1
ATOM 891 N N . VAL A 1 113 ? 7.281 -2.764 -11.848 1.00 83.75 113 VAL A N 1
ATOM 892 C CA . VAL A 1 113 ? 7.044 -3.429 -13.144 1.00 83.75 113 VAL A CA 1
ATOM 893 C C . VAL A 1 113 ? 7.372 -2.503 -14.323 1.00 83.75 113 VAL A C 1
ATOM 895 O O . VAL A 1 113 ? 7.960 -2.936 -15.309 1.00 83.75 113 VAL A O 1
ATOM 898 N N . ILE A 1 114 ? 7.048 -1.208 -14.227 1.00 80.12 114 ILE A N 1
ATOM 899 C CA . ILE A 1 114 ? 7.407 -0.227 -15.265 1.00 80.12 114 ILE A CA 1
ATOM 900 C C . ILE A 1 114 ? 8.930 -0.073 -15.372 1.00 80.12 114 ILE A C 1
ATOM 902 O O . ILE A 1 114 ? 9.456 0.020 -16.478 1.00 80.12 114 ILE A O 1
ATOM 906 N N . LEU A 1 115 ? 9.646 -0.043 -14.246 1.00 82.38 115 LEU A N 1
ATOM 907 C CA . LEU A 1 115 ? 11.107 0.048 -14.237 1.00 82.38 115 LEU A CA 1
ATOM 908 C C . LEU A 1 115 ? 11.761 -1.198 -14.848 1.00 82.38 115 LEU A C 1
ATOM 910 O O . LEU A 1 115 ? 12.715 -1.060 -15.609 1.00 82.38 115 LEU A O 1
ATOM 914 N N . GLU A 1 116 ? 11.214 -2.385 -14.583 1.00 81.06 116 GLU A N 1
ATOM 915 C CA . GLU A 1 116 ? 11.653 -3.635 -15.213 1.00 81.06 116 GLU A CA 1
ATOM 916 C C . GLU A 1 116 ? 11.477 -3.589 -16.738 1.00 81.06 116 GLU A C 1
ATOM 918 O O . GLU A 1 116 ? 12.410 -3.904 -17.475 1.00 81.06 116 GLU A O 1
ATOM 923 N N . ALA A 1 117 ? 10.333 -3.091 -17.225 1.00 77.94 117 ALA A N 1
ATOM 924 C CA . ALA A 1 117 ? 10.099 -2.896 -18.657 1.00 77.94 117 ALA A CA 1
ATOM 925 C C . ALA A 1 117 ? 11.090 -1.896 -19.285 1.00 77.94 117 ALA A C 1
ATOM 927 O O . ALA A 1 117 ? 11.515 -2.063 -20.424 1.00 77.94 117 ALA A O 1
ATOM 928 N N . LEU A 1 118 ? 11.534 -0.883 -18.533 1.00 80.25 118 LEU A N 1
ATOM 929 C CA . LEU A 1 118 ? 12.585 0.053 -18.955 1.00 80.25 118 LEU A CA 1
ATOM 930 C C . LEU A 1 118 ? 14.008 -0.536 -18.872 1.00 80.25 118 LEU A C 1
ATOM 932 O O . LEU A 1 118 ? 14.976 0.197 -19.069 1.00 80.25 118 LEU A O 1
ATOM 936 N N . SER A 1 119 ? 14.150 -1.838 -18.595 1.00 81.75 119 SER A N 1
ATOM 937 C CA . SER A 1 119 ? 15.435 -2.523 -18.393 1.00 81.75 119 SER A CA 1
ATOM 938 C C . SER A 1 119 ? 16.280 -1.923 -17.258 1.00 81.75 119 SER A C 1
ATOM 940 O O . SER A 1 119 ? 17.511 -1.967 -17.294 1.00 81.75 119 SER A O 1
ATOM 942 N N . VAL A 1 120 ? 15.628 -1.352 -16.239 1.00 84.69 120 VAL A N 1
ATOM 943 C CA . VAL A 1 120 ? 16.280 -0.895 -15.006 1.00 84.69 120 VAL A CA 1
ATOM 944 C C . VAL A 1 120 ? 16.400 -2.073 -14.043 1.00 84.69 120 VAL A C 1
ATOM 946 O O . VAL A 1 120 ? 15.449 -2.830 -13.861 1.00 84.69 120 VAL A O 1
ATOM 949 N N . ASP A 1 121 ? 17.552 -2.213 -13.384 1.00 89.81 121 ASP A N 1
ATOM 950 C CA . ASP A 1 121 ? 17.724 -3.227 -12.343 1.00 89.81 121 ASP A CA 1
ATOM 951 C C . ASP A 1 121 ? 16.813 -2.927 -11.139 1.00 89.81 121 ASP A C 1
ATOM 953 O O . ASP A 1 121 ? 16.989 -1.943 -10.414 1.00 89.81 121 ASP A O 1
ATOM 957 N N . ILE A 1 122 ? 15.822 -3.794 -10.934 1.00 93.44 122 ILE A N 1
ATOM 958 C CA . ILE A 1 122 ? 14.854 -3.708 -9.839 1.00 93.44 122 ILE A CA 1
ATOM 959 C C . ILE A 1 122 ? 15.355 -4.352 -8.541 1.00 93.44 122 ILE A C 1
ATOM 961 O O . ILE A 1 122 ? 14.713 -4.181 -7.503 1.00 93.44 122 ILE A O 1
ATOM 965 N N . ALA A 1 123 ? 16.486 -5.071 -8.547 1.00 93.12 123 ALA A N 1
ATOM 966 C CA . ALA A 1 123 ? 16.994 -5.760 -7.361 1.00 93.12 123 ALA A CA 1
ATOM 967 C C . ALA A 1 123 ? 17.220 -4.816 -6.159 1.00 93.12 123 ALA A C 1
ATOM 969 O O . ALA A 1 123 ? 16.786 -5.165 -5.055 1.00 93.12 123 ALA A O 1
ATOM 970 N N . PRO A 1 124 ? 17.781 -3.597 -6.319 1.00 93.81 124 PRO A N 1
ATOM 971 C CA . PRO A 1 124 ? 17.910 -2.643 -5.214 1.00 93.81 124 PRO A CA 1
ATOM 972 C C . PRO A 1 124 ? 16.556 -2.144 -4.681 1.00 93.81 124 PRO A C 1
ATOM 974 O O . PRO A 1 124 ? 16.387 -1.933 -3.474 1.00 93.81 124 PRO A O 1
ATOM 977 N N . LEU A 1 125 ? 15.565 -1.974 -5.563 1.00 92.69 125 LEU A N 1
ATOM 978 C CA . LEU A 1 125 ? 14.216 -1.557 -5.174 1.00 92.69 125 LEU A CA 1
ATOM 979 C C . LEU A 1 125 ? 13.495 -2.666 -4.405 1.00 92.69 125 LEU A C 1
ATOM 981 O O . LEU A 1 125 ? 12.901 -2.400 -3.364 1.00 92.69 125 LEU A O 1
ATOM 985 N N . LEU A 1 126 ? 13.583 -3.912 -4.870 1.00 93.19 126 LEU A N 1
ATOM 986 C CA . LEU A 1 126 ? 13.002 -5.058 -4.173 1.00 93.19 126 LEU A CA 1
ATOM 987 C C . LEU A 1 126 ? 13.680 -5.301 -2.822 1.00 93.19 126 LEU A C 1
ATOM 989 O O . LEU A 1 126 ? 12.992 -5.552 -1.833 1.00 93.19 126 LEU A O 1
ATOM 993 N N . ALA A 1 127 ? 15.006 -5.163 -2.750 1.00 95.31 127 ALA A N 1
ATOM 994 C CA . ALA A 1 127 ? 15.745 -5.281 -1.498 1.00 95.31 127 ALA A CA 1
ATOM 995 C C . ALA A 1 127 ? 15.292 -4.225 -0.475 1.00 95.31 127 ALA A C 1
ATOM 997 O O . ALA A 1 127 ? 14.977 -4.560 0.668 1.00 95.31 127 ALA A O 1
ATOM 998 N N . SER A 1 128 ? 15.196 -2.956 -0.887 1.00 94.88 128 SER A N 1
ATOM 999 C CA . SER A 1 128 ? 14.748 -1.866 -0.006 1.00 94.88 128 SER A CA 1
ATOM 1000 C C . SER A 1 128 ? 13.273 -1.989 0.393 1.00 94.88 128 SER A C 1
ATOM 1002 O O . SER A 1 128 ? 12.950 -1.835 1.573 1.00 94.88 128 SER A O 1
ATOM 1004 N N . ALA A 1 129 ? 12.383 -2.345 -0.538 1.00 93.69 129 ALA A N 1
ATOM 1005 C CA . ALA A 1 129 ? 10.978 -2.626 -0.244 1.00 93.69 129 ALA A CA 1
ATOM 1006 C C . ALA A 1 129 ? 10.823 -3.794 0.744 1.00 93.69 129 ALA A C 1
ATOM 1008 O O . ALA A 1 129 ? 9.999 -3.722 1.657 1.00 93.69 129 ALA A O 1
ATOM 1009 N N . GLY A 1 130 ? 11.655 -4.832 0.616 1.00 95.19 130 GLY A N 1
ATOM 1010 C CA . GLY A 1 130 ? 11.715 -5.949 1.555 1.00 95.19 130 GLY A CA 1
ATOM 1011 C C . GLY A 1 130 ? 12.085 -5.504 2.971 1.00 95.19 130 GLY A C 1
ATOM 1012 O O . GLY A 1 130 ? 11.378 -5.837 3.921 1.00 95.19 130 GLY A O 1
ATOM 1013 N N . VAL A 1 131 ? 13.134 -4.687 3.124 1.00 96.44 131 VAL A N 1
ATOM 1014 C CA . VAL A 1 131 ? 13.547 -4.146 4.434 1.00 96.44 131 VAL A CA 1
ATOM 1015 C C . VAL A 1 131 ? 12.451 -3.269 5.050 1.00 96.44 131 VAL A C 1
ATOM 1017 O O . VAL A 1 131 ? 12.130 -3.430 6.227 1.00 96.44 131 VAL A O 1
ATOM 1020 N N . ILE A 1 132 ? 11.823 -2.387 4.264 1.00 96.00 132 ILE A N 1
ATOM 1021 C CA . ILE A 1 132 ? 10.697 -1.557 4.728 1.00 96.00 132 ILE A CA 1
ATOM 1022 C C . ILE A 1 132 ? 9.525 -2.440 5.175 1.00 96.00 132 ILE A C 1
ATOM 1024 O O . ILE A 1 132 ? 8.942 -2.198 6.231 1.00 96.00 132 ILE A O 1
ATOM 1028 N N . GLY A 1 133 ? 9.204 -3.486 4.411 1.00 93.69 133 GLY A N 1
ATOM 1029 C CA . GLY A 1 133 ? 8.155 -4.445 4.754 1.00 93.69 133 GLY A CA 1
ATOM 1030 C C . GLY A 1 133 ? 8.419 -5.150 6.084 1.00 93.69 133 GLY A C 1
ATOM 1031 O O . GLY A 1 133 ? 7.515 -5.261 6.910 1.00 93.69 133 GLY A O 1
ATOM 1032 N N . VAL A 1 134 ? 9.667 -5.551 6.335 1.00 96.44 134 VAL A N 1
ATOM 1033 C CA . VAL A 1 134 ? 10.081 -6.148 7.614 1.00 96.44 134 VAL A CA 1
ATOM 1034 C C . VAL A 1 134 ? 9.919 -5.156 8.768 1.00 96.44 134 VAL A C 1
ATOM 1036 O O . VAL A 1 134 ? 9.353 -5.514 9.800 1.00 96.44 134 VAL A O 1
ATOM 1039 N N . ILE A 1 135 ? 10.345 -3.900 8.594 1.00 96.50 135 ILE A N 1
ATOM 1040 C CA . ILE A 1 135 ? 10.197 -2.848 9.615 1.00 96.50 135 ILE A CA 1
ATOM 1041 C C . ILE A 1 135 ? 8.719 -2.622 9.956 1.00 96.50 135 ILE A C 1
ATOM 1043 O O . ILE A 1 135 ? 8.351 -2.589 11.132 1.00 96.50 135 ILE A O 1
ATOM 1047 N N . LEU A 1 136 ? 7.861 -2.507 8.940 1.00 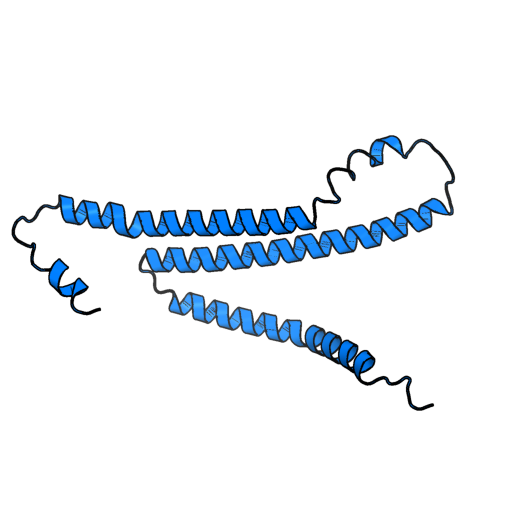94.38 136 LEU A N 1
ATOM 1048 C CA . LEU A 1 136 ? 6.417 -2.355 9.132 1.00 94.38 136 LEU A CA 1
ATOM 1049 C C . LEU A 1 136 ? 5.806 -3.587 9.819 1.00 94.38 136 LEU A C 1
ATOM 1051 O O . LEU A 1 136 ? 4.971 -3.439 10.711 1.00 94.38 136 LEU A O 1
ATOM 1055 N N . GLY A 1 137 ? 6.262 -4.790 9.459 1.00 93.62 137 GLY A N 1
ATOM 1056 C CA . GLY A 1 137 ? 5.845 -6.044 10.087 1.00 93.62 137 GLY A CA 1
ATOM 1057 C C . GLY A 1 137 ? 6.217 -6.121 11.569 1.00 93.62 137 GLY A C 1
ATOM 1058 O O . GLY A 1 137 ? 5.386 -6.506 12.392 1.00 93.62 137 GLY A O 1
ATOM 1059 N N . PHE A 1 138 ? 7.424 -5.684 11.938 1.00 95.12 138 PHE A N 1
ATOM 1060 C CA . PHE A 1 138 ? 7.826 -5.586 13.342 1.00 95.12 138 PHE A CA 1
ATOM 1061 C C . PHE A 1 138 ? 7.038 -4.515 14.102 1.00 95.12 138 PHE A C 1
ATOM 1063 O O . PHE A 1 138 ? 6.639 -4.758 15.239 1.00 95.12 138 PHE A O 1
ATOM 1070 N N . GLY A 1 139 ? 6.723 -3.380 13.472 1.00 92.62 139 GLY A N 1
ATOM 1071 C CA . GLY A 1 139 ? 5.859 -2.354 14.065 1.00 92.62 139 GLY A CA 1
ATOM 1072 C C . GLY A 1 139 ? 4.432 -2.841 14.352 1.00 92.62 139 GLY A C 1
ATOM 1073 O O . GLY A 1 139 ? 3.827 -2.434 15.341 1.00 92.62 139 GLY A O 1
ATOM 1074 N N . ALA A 1 140 ? 3.903 -3.753 13.530 1.00 94.75 140 ALA A N 1
ATOM 1075 C CA . ALA A 1 140 ? 2.571 -4.339 13.698 1.00 94.75 140 ALA A CA 1
ATOM 1076 C C . ALA A 1 140 ? 2.532 -5.554 14.646 1.00 94.75 140 ALA A C 1
ATOM 1078 O O . ALA A 1 140 ? 1.451 -6.059 14.954 1.00 94.75 140 ALA A O 1
ATOM 1079 N N . GLN A 1 141 ? 3.685 -6.035 15.126 1.00 96.31 141 GLN A N 1
ATOM 1080 C CA . GLN A 1 141 ? 3.781 -7.299 15.858 1.00 96.31 141 GLN A CA 1
ATOM 1081 C C . GLN A 1 141 ? 2.913 -7.325 17.127 1.00 96.31 141 GLN A C 1
ATOM 1083 O O . GLN A 1 141 ? 2.295 -8.347 17.419 1.00 96.31 141 GLN A O 1
ATOM 1088 N N . THR A 1 142 ? 2.845 -6.219 17.874 1.00 94.50 142 THR A N 1
ATOM 1089 C CA . THR A 1 142 ? 2.020 -6.128 19.092 1.00 94.50 142 THR A CA 1
ATOM 1090 C C . THR A 1 142 ? 0.534 -6.259 18.770 1.00 94.50 142 THR A C 1
ATOM 1092 O O . THR A 1 142 ? -0.147 -7.053 19.402 1.00 94.50 142 THR A O 1
ATOM 1095 N N . LEU A 1 143 ? 0.052 -5.608 17.705 1.00 93.25 143 LEU A N 1
ATOM 1096 C CA . LEU A 1 143 ? -1.349 -5.716 17.278 1.00 93.25 143 LEU A CA 1
ATOM 1097 C C . LEU A 1 143 ? -1.727 -7.154 16.905 1.00 93.25 143 LEU A C 1
ATOM 1099 O O . LEU A 1 143 ? -2.818 -7.617 17.228 1.00 93.25 143 LEU A O 1
ATOM 1103 N N . ILE A 1 144 ? -0.819 -7.872 16.238 1.00 93.19 144 ILE A N 1
ATOM 1104 C CA . ILE A 1 144 ? -1.035 -9.275 15.866 1.00 93.19 144 ILE A CA 1
ATOM 1105 C C . ILE A 1 144 ? -1.097 -10.153 17.122 1.00 93.19 144 ILE A C 1
ATOM 1107 O O . ILE A 1 144 ? -1.983 -11.000 17.230 1.00 93.19 144 ILE A O 1
ATOM 1111 N N . LYS A 1 145 ? -0.195 -9.933 18.088 1.00 95.31 145 LYS A N 1
ATOM 1112 C CA . LYS A 1 145 ? -0.204 -10.644 19.377 1.00 95.31 145 LYS A CA 1
ATOM 1113 C C . LYS A 1 145 ? -1.497 -10.389 20.149 1.00 95.31 145 LYS A C 1
ATOM 1115 O O . LYS A 1 145 ? -2.083 -11.341 20.660 1.00 95.31 145 LYS A O 1
ATOM 1120 N N . ASP A 1 146 ? -1.957 -9.143 20.188 1.00 94.56 146 ASP A N 1
ATOM 1121 C CA . ASP A 1 146 ? -3.178 -8.749 20.893 1.00 94.56 146 ASP A CA 1
ATOM 1122 C C . ASP A 1 146 ? -4.418 -9.385 20.252 1.00 94.56 146 ASP A C 1
ATOM 1124 O O . ASP A 1 146 ? -5.276 -9.929 20.946 1.00 94.56 146 ASP A O 1
ATOM 1128 N N . TYR A 1 147 ? -4.486 -9.394 18.918 1.00 93.19 147 TYR A N 1
ATOM 1129 C CA . TYR A 1 147 ? -5.578 -10.020 18.175 1.00 93.19 147 TYR A CA 1
ATOM 1130 C C . TYR A 1 147 ? -5.639 -11.538 18.388 1.00 93.19 147 TYR A C 1
ATOM 1132 O O . TYR A 1 147 ? -6.706 -12.078 18.682 1.00 93.19 147 TYR A O 1
ATOM 1140 N N . LEU A 1 148 ? -4.495 -12.224 18.285 1.00 94.69 148 LEU A N 1
ATOM 1141 C CA . LEU A 1 148 ? -4.414 -13.667 18.517 1.00 94.69 148 LEU A CA 1
ATOM 1142 C C . LEU A 1 148 ? -4.777 -14.019 19.960 1.00 94.69 148 LEU A C 1
ATOM 1144 O O . LEU A 1 148 ? -5.559 -14.939 20.176 1.00 94.69 148 LEU A O 1
ATOM 1148 N N . SER A 1 149 ? -4.271 -13.259 20.934 1.00 94.31 149 SER A N 1
ATOM 1149 C CA . SER A 1 149 ? -4.600 -13.456 22.351 1.00 94.31 149 SER A CA 1
ATOM 1150 C C . SER A 1 149 ? -6.097 -13.274 22.605 1.00 94.31 149 SER A C 1
ATOM 1152 O O . SER A 1 149 ? -6.701 -14.087 23.294 1.00 94.31 149 SER A O 1
ATOM 1154 N N . GLY A 1 150 ? -6.720 -12.261 21.994 1.00 91.62 150 GLY A N 1
ATOM 1155 C CA . GLY A 1 150 ? -8.165 -12.043 22.080 1.00 91.62 150 GLY A CA 1
ATOM 1156 C C . GLY A 1 150 ? -8.988 -13.204 21.515 1.00 91.62 150 GLY A C 1
ATOM 1157 O O . GLY A 1 150 ? -9.980 -13.599 22.123 1.00 91.62 150 GLY A O 1
ATOM 1158 N N . ILE A 1 151 ? -8.564 -13.790 20.390 1.00 93.12 151 ILE A N 1
ATOM 1159 C CA . ILE A 1 151 ? -9.206 -14.986 19.826 1.00 93.12 151 ILE A CA 1
ATOM 1160 C C . ILE A 1 151 ? -9.008 -16.194 20.745 1.00 93.12 151 ILE A C 1
ATOM 1162 O O . ILE A 1 151 ? -9.975 -16.896 21.019 1.00 93.12 151 ILE A O 1
ATOM 1166 N N . PHE A 1 152 ? -7.795 -16.424 21.256 1.00 89.19 152 PHE A N 1
ATOM 1167 C CA . PHE A 1 152 ? -7.524 -17.534 22.172 1.00 89.19 152 PHE A CA 1
ATOM 1168 C C . PHE A 1 152 ? -8.342 -17.438 23.459 1.00 89.19 152 PHE A C 1
ATOM 1170 O O . PHE A 1 152 ? -8.871 -18.449 23.894 1.00 89.19 152 PHE A O 1
ATOM 1177 N N . ILE A 1 153 ? -8.549 -16.242 24.015 1.00 88.75 153 ILE A N 1
ATOM 1178 C CA . ILE A 1 153 ? -9.420 -16.050 25.188 1.00 88.75 153 ILE A CA 1
ATOM 1179 C C . ILE A 1 153 ? -10.857 -16.520 24.911 1.00 88.75 153 ILE A C 1
ATOM 1181 O O . ILE A 1 153 ? -11.480 -17.128 25.777 1.00 88.75 153 ILE A O 1
ATOM 1185 N N . ILE A 1 154 ? -11.385 -16.246 23.713 1.00 86.56 154 ILE A N 1
ATOM 1186 C CA . ILE A 1 154 ? -12.746 -16.646 23.322 1.00 86.56 154 ILE A CA 1
ATOM 1187 C C . ILE A 1 154 ? -12.812 -18.149 23.005 1.00 86.56 154 ILE A C 1
ATOM 1189 O O . ILE A 1 154 ? -13.814 -18.790 23.302 1.00 86.56 154 ILE A O 1
ATOM 1193 N N . LEU A 1 155 ? -11.765 -18.710 22.394 1.00 83.62 155 LEU A N 1
ATOM 1194 C CA . LEU A 1 155 ? -11.711 -20.118 21.984 1.00 83.62 155 LEU A CA 1
ATOM 1195 C C . LEU A 1 155 ? -11.405 -21.088 23.133 1.00 83.62 155 LEU A C 1
ATOM 1197 O O . LEU A 1 155 ? -11.869 -22.222 23.089 1.00 83.62 155 LEU A O 1
ATOM 1201 N N . GLU A 1 156 ? -10.623 -20.665 24.126 1.00 81.31 156 GLU A N 1
ATOM 1202 C CA . GLU A 1 156 ? -10.245 -21.477 25.294 1.00 81.31 156 GLU A CA 1
ATOM 1203 C C . GLU A 1 156 ? -11.421 -21.659 26.275 1.00 81.31 156 GLU A C 1
ATOM 1205 O O . GLU A 1 156 ? -11.335 -22.493 27.164 1.00 81.31 156 GLU A O 1
ATOM 1210 N N . ASP A 1 157 ? -12.513 -20.897 26.130 1.00 69.44 157 ASP A N 1
ATOM 1211 C CA . ASP A 1 157 ? -13.611 -20.819 27.103 1.00 69.44 157 ASP A CA 1
ATOM 1212 C C . ASP A 1 157 ? -13.110 -20.774 28.557 1.00 69.44 157 ASP A C 1
ATOM 1214 O O . ASP A 1 157 ? -13.369 -21.644 29.390 1.00 69.44 157 ASP A O 1
ATOM 1218 N N . GLN A 1 158 ? -12.418 -19.688 28.900 1.00 53.69 158 GLN A N 1
ATOM 1219 C CA . GLN A 1 158 ? -12.132 -19.350 30.299 1.00 53.69 158 GLN A CA 1
ATOM 1220 C C . GLN A 1 158 ? -13.403 -18.930 31.087 1.00 53.69 158 GLN A C 1
ATOM 1222 O O . GLN A 1 158 ? -13.291 -18.287 32.128 1.00 53.69 158 GLN A O 1
ATOM 1227 N N . PHE A 1 159 ? -14.609 -19.309 30.633 1.00 58.12 159 PHE A N 1
ATOM 1228 C CA . PHE A 1 159 ? -15.862 -19.278 31.398 1.00 58.12 159 PHE A CA 1
ATOM 1229 C C . PHE A 1 159 ? -16.497 -20.676 31.568 1.00 58.12 159 PHE A C 1
ATOM 1231 O O . PHE A 1 159 ? -17.694 -20.784 31.833 1.00 58.12 159 PHE A O 1
ATOM 1238 N N . GLY A 1 160 ? -15.691 -21.742 31.478 1.00 62.50 160 GLY A N 1
ATOM 1239 C CA . GLY A 1 160 ? -16.125 -23.133 31.649 1.00 62.50 160 GLY A CA 1
ATOM 1240 C C . GLY A 1 160 ? -15.561 -23.902 32.855 1.00 62.50 160 GLY A C 1
ATOM 1241 O O . GLY A 1 160 ? -15.793 -25.106 32.935 1.00 62.50 160 GLY A O 1
ATOM 1242 N N . VAL A 1 161 ? -14.838 -23.278 33.797 1.00 56.12 161 VAL A N 1
ATOM 1243 C CA . VAL A 1 161 ? -14.409 -23.935 35.057 1.00 56.12 161 VAL A CA 1
ATOM 1244 C C . VAL A 1 161 ? -14.493 -22.989 36.264 1.00 56.12 161 VAL A C 1
ATOM 1246 O O . VAL A 1 161 ? -13.488 -22.466 36.742 1.00 56.12 161 VAL A O 1
ATOM 1249 N N . GLY A 1 162 ? -15.717 -22.794 36.766 1.00 51.97 162 GLY A N 1
ATOM 1250 C CA . GLY A 1 162 ? -16.014 -22.088 38.019 1.00 51.97 162 GLY A CA 1
ATOM 1251 C C . GLY A 1 162 ? -17.330 -21.337 37.983 1.00 51.97 162 GLY A C 1
ATOM 1252 O O . GLY A 1 162 ? -17.278 -20.124 37.695 1.00 51.97 162 GLY A O 1
#

Sequence (162 aa):
MAIVATLHVAAAKDDGWWVTLWDWVIGTPLEIFATIVIAFILQKALGWIIRRVVLRTSERARRERLEQTRKVTRTAELSVILLTQRTEQRAAAIGSLLSSIITITVWGVAIIVILEALSVDIAPLLASAGVIGVILGFGAQTLIKDYLSGIFIILEDQFGVG

Foldseek 3Di:
DVVVVVVVPPPPDPPPPVVVVCCVVCPLVVQLVVLVVVLVVVLCVVVVVLCVVVVVPPVVPVVVVVPVVPDDDPDPVVVVVVVVVVVVVVVVVVSVVVSVVVNVVSVLVSVLSNCVSVVHDCVVVVVVVVVVVVVVCVVCVVVVVVVVVVVCCVVVPPVPDD

Secondary structure (DSSP, 8-state):
-HHHHHHTSTT-SS--HHHHHHHHHHSHHHHHHHHHHHHHHHHHHHHHHHHHHHTTSSSSTTTGGGTGGGS--TTHHHHHHHHHHHHHHHHHHHHHHHHHHHHHHHHHHHHHHHHHHTT---HHHHHHHHHHHHHHHHHTHHHHHHHHHHHHHHHTTTTS--

pLDDT: mean 72.29, std 15.68, range [38.34, 96.5]